Protein AF-A0A7S1LQJ9-F1 (afdb_monomer_lite)

InterPro domains:
  IPR050984 Gfo/Idh/MocA domain-containing protein [PTHR22604] (13-118)

Secondary structure (DSSP, 8-state):
--PPPPSSTT--------SSS-----EEEEETTEEEEEPSSTTS--EEEEEEE-SSS-EEEEEEE-PPPPPPTTPPPPSSTTGGGHHHHHHHHHHHHHTT-SSBTTB-HHHHHHHHTT-

Organism: Alexandrium catenella (NCBI:txid2925)

Foldseek 3Di:
DADPDPPDPPDDDDDDDDPPDDDQQKDWDQDPFFIKIFGHVSVQGQKIWTWGDPDPPDTDIDIGGHDQDDDDPPDDDDPDPNCSVVVVVVVQVVVCVVVVHPAGPVQGPNHVVNVVVVD

pLDDT: mean 91.81, std 10.6, range [45.03, 98.5]

Radius of gyration: 18.04 Å; chains: 1; bounding box: 46×39×47 Å

Structure (mmCIF, N/CA/C/O backbone):
data_AF-A0A7S1LQJ9-F1
#
_entry.id   AF-A0A7S1LQJ9-F1
#
loop_
_atom_site.group_PDB
_atom_site.id
_atom_site.type_symbol
_atom_site.label_atom_id
_atom_site.label_alt_id
_atom_site.label_comp_id
_atom_site.label_asym_id
_atom_site.label_entity_id
_atom_site.label_seq_id
_atom_site.pdbx_PDB_ins_code
_atom_site.Cartn_x
_atom_site.Cartn_y
_atom_site.Cartn_z
_atom_site.occupancy
_atom_site.B_iso_or_equiv
_atom_site.auth_seq_id
_atom_site.auth_comp_id
_atom_site.auth_asym_id
_atom_site.auth_atom_id
_atom_site.pdbx_PDB_model_num
ATOM 1 N N . ALA A 1 1 ? -15.470 -13.389 -12.375 1.00 45.03 1 ALA A N 1
ATOM 2 C CA . ALA A 1 1 ? -16.376 -13.521 -11.221 1.00 45.03 1 ALA A CA 1
ATOM 3 C C . ALA A 1 1 ? -16.146 -12.294 -10.357 1.00 45.03 1 ALA A C 1
ATOM 5 O O . ALA A 1 1 ? -15.005 -12.079 -9.981 1.00 45.03 1 ALA A O 1
ATOM 6 N N . GLY A 1 2 ? -17.163 -11.442 -10.192 1.00 53.00 2 GLY A N 1
ATOM 7 C CA . GLY A 1 2 ? -17.038 -10.174 -9.464 1.00 53.00 2 GLY A CA 1
ATOM 8 C C . GLY A 1 2 ? -16.658 -10.365 -7.995 1.00 53.00 2 GLY A C 1
ATOM 9 O O . GLY A 1 2 ? -16.569 -11.504 -7.527 1.00 53.00 2 GLY A O 1
ATOM 10 N N . PHE A 1 3 ? -16.439 -9.260 -7.274 1.00 51.00 3 PHE A N 1
ATOM 11 C CA . PHE A 1 3 ? -16.143 -9.311 -5.843 1.00 51.00 3 PHE A CA 1
ATOM 12 C C . PHE A 1 3 ? -17.177 -10.199 -5.138 1.00 51.00 3 PHE A C 1
ATOM 14 O O . PHE A 1 3 ? -18.382 -9.985 -5.315 1.00 51.00 3 PHE A O 1
ATOM 21 N N . PRO A 1 4 ? -16.747 -11.215 -4.369 1.00 58.81 4 PRO A N 1
ATOM 22 C CA . PRO A 1 4 ? -17.687 -11.992 -3.584 1.00 58.81 4 PRO A CA 1
ATOM 23 C C . PRO A 1 4 ? -18.442 -11.037 -2.659 1.00 58.81 4 PRO A C 1
ATOM 25 O O . PRO A 1 4 ? -17.859 -10.086 -2.130 1.00 58.81 4 PRO A O 1
ATOM 28 N N . ALA A 1 5 ? -19.739 -11.291 -2.462 1.00 58.84 5 ALA A N 1
ATOM 29 C CA . ALA A 1 5 ? -20.500 -10.579 -1.445 1.00 58.84 5 ALA A CA 1
ATOM 30 C C . ALA A 1 5 ? -19.699 -10.619 -0.130 1.00 58.84 5 ALA A C 1
ATOM 32 O O . ALA A 1 5 ? -19.141 -11.678 0.189 1.00 58.84 5 ALA A O 1
ATOM 33 N N . PRO A 1 6 ? -19.583 -9.495 0.603 1.00 58.31 6 PRO A N 1
ATOM 34 C CA . PRO A 1 6 ? -18.745 -9.444 1.789 1.00 58.31 6 PRO A CA 1
ATOM 35 C C . PRO A 1 6 ? -19.132 -10.592 2.719 1.00 58.31 6 PRO A C 1
ATOM 37 O O . PRO A 1 6 ? -20.290 -10.726 3.112 1.00 58.31 6 PRO A O 1
ATOM 40 N N . ALA A 1 7 ? -18.151 -11.435 3.056 1.00 61.53 7 ALA A N 1
ATOM 41 C CA . ALA A 1 7 ? -18.366 -12.648 3.847 1.00 61.53 7 ALA A CA 1
ATOM 42 C C . ALA A 1 7 ? -18.982 -12.358 5.230 1.00 61.53 7 ALA A C 1
ATOM 44 O O . ALA A 1 7 ? -19.521 -13.256 5.872 1.00 61.53 7 ALA A O 1
ATOM 45 N N . HIS A 1 8 ? -18.927 -11.097 5.673 1.00 63.81 8 HIS A N 1
ATOM 46 C CA . HIS A 1 8 ? -19.592 -10.609 6.867 1.00 63.81 8 HIS A CA 1
ATOM 47 C C . HIS A 1 8 ? -20.495 -9.404 6.558 1.00 63.81 8 HIS A C 1
ATOM 49 O O . HIS A 1 8 ? -20.001 -8.398 6.045 1.00 63.81 8 HIS A O 1
ATOM 55 N N . PRO A 1 9 ? -21.777 -9.432 6.974 1.00 66.25 9 PRO A N 1
ATOM 56 C CA . PRO A 1 9 ? -22.745 -8.358 6.720 1.00 66.25 9 PRO A CA 1
ATOM 57 C C . PRO A 1 9 ? -22.428 -7.027 7.429 1.00 66.25 9 PRO A C 1
ATOM 59 O O . PRO A 1 9 ? -23.146 -6.054 7.238 1.00 66.25 9 PRO A O 1
ATOM 62 N N . GLY A 1 10 ? -21.377 -6.975 8.258 1.00 81.06 10 GLY A N 1
ATOM 63 C CA . GLY A 1 10 ? -20.942 -5.776 8.981 1.00 81.06 10 GLY A CA 1
ATOM 64 C C . GLY A 1 10 ? -19.658 -5.128 8.454 1.00 81.06 10 GLY A C 1
ATOM 65 O O . GLY A 1 10 ? -19.184 -4.176 9.068 1.00 81.06 10 GLY A O 1
ATOM 66 N N . LEU A 1 11 ? -19.059 -5.641 7.372 1.00 87.81 11 LEU A N 1
ATOM 67 C CA . LEU A 1 11 ? -17.878 -5.016 6.771 1.00 87.81 11 LEU A CA 1
ATOM 68 C C . LEU A 1 11 ? -18.287 -3.793 5.948 1.00 87.81 11 LEU A C 1
ATOM 70 O O . LEU A 1 11 ? -19.202 -3.863 5.131 1.00 87.81 11 LEU A O 1
ATOM 74 N N . ALA A 1 12 ? -17.573 -2.688 6.140 1.00 89.88 12 ALA A N 1
ATOM 75 C CA . ALA A 1 12 ? -17.762 -1.456 5.391 1.00 89.88 12 ALA A CA 1
ATOM 76 C C . ALA A 1 12 ? -16.405 -0.830 5.063 1.00 89.88 12 ALA A C 1
ATOM 78 O O . ALA A 1 12 ? -15.443 -0.975 5.819 1.00 89.88 12 ALA A O 1
ATOM 79 N N . ALA A 1 13 ? -16.348 -0.111 3.947 1.00 91.88 13 ALA A N 1
ATOM 80 C CA . ALA A 1 13 ? -15.195 0.673 3.535 1.00 91.88 13 ALA A CA 1
ATOM 81 C C . ALA A 1 13 ? -15.663 2.054 3.068 1.00 91.88 13 ALA A C 1
ATOM 83 O O . ALA A 1 13 ? -16.746 2.197 2.503 1.00 91.88 13 ALA A O 1
ATOM 84 N N . SER A 1 14 ? -14.838 3.070 3.303 1.00 94.19 14 SER A N 1
ATOM 85 C CA . SER A 1 14 ? -15.054 4.431 2.815 1.00 94.19 14 SER A CA 1
ATOM 86 C C . SER A 1 14 ? -13.781 4.927 2.153 1.00 94.19 14 SER A C 1
ATOM 88 O O . SER A 1 14 ? -12.701 4.789 2.729 1.00 94.19 14 SER A O 1
ATOM 90 N N . VAL A 1 15 ? -13.910 5.544 0.982 1.00 94.00 15 VAL A N 1
ATOM 91 C CA . VAL A 1 15 ? -12.787 6.134 0.252 1.00 94.00 15 VAL A CA 1
ATOM 92 C C . VAL A 1 15 ? -13.017 7.633 0.140 1.00 94.00 15 VAL A C 1
ATOM 94 O O . VAL A 1 15 ? -14.071 8.076 -0.310 1.00 94.00 15 VAL A O 1
ATOM 97 N N . LEU A 1 16 ? -12.022 8.417 0.554 1.00 94.94 16 LEU A N 1
ATOM 98 C CA . LEU A 1 16 ? -11.990 9.859 0.341 1.00 94.94 16 LEU A CA 1
ATOM 99 C C . LEU A 1 16 ? -10.912 10.179 -0.691 1.00 94.94 16 LEU A C 1
ATOM 101 O O . LEU A 1 16 ? -9.721 10.024 -0.424 1.00 94.94 16 LEU A O 1
ATOM 105 N N . LEU A 1 17 ? -11.342 10.686 -1.842 1.00 93.75 17 LEU A N 1
ATOM 106 C CA . LEU A 1 17 ? -10.474 11.202 -2.893 1.00 93.75 17 LEU A CA 1
ATOM 107 C C . LEU A 1 17 ? -10.768 12.686 -3.106 1.00 93.75 17 LEU A C 1
ATOM 109 O O . LEU A 1 17 ? -11.922 13.109 -3.143 1.00 93.75 17 LEU A O 1
ATOM 113 N N . THR A 1 18 ? -9.723 13.487 -3.283 1.00 95.44 18 THR A N 1
ATOM 114 C CA . THR A 1 18 ? -9.858 14.884 -3.693 1.00 95.44 18 THR A CA 1
ATOM 115 C C . THR A 1 18 ? -8.620 15.336 -4.450 1.00 95.44 18 THR A C 1
ATOM 117 O O . THR A 1 18 ? -7.500 14.964 -4.115 1.00 95.44 18 THR A O 1
ATOM 120 N N . LEU A 1 19 ? -8.833 16.173 -5.464 1.00 95.94 19 LEU A N 1
ATOM 121 C CA . LEU A 1 19 ? -7.771 16.856 -6.209 1.00 95.94 19 LEU A CA 1
ATOM 122 C C . LEU A 1 19 ? -7.538 18.290 -5.699 1.00 95.94 19 LEU A C 1
ATOM 124 O O . LEU A 1 19 ? -6.807 19.061 -6.315 1.00 95.94 19 LEU A O 1
ATOM 128 N N . ARG A 1 20 ? -8.230 18.694 -4.624 1.00 96.94 20 ARG A N 1
ATOM 129 C CA . ARG A 1 20 ? -8.313 20.092 -4.160 1.00 96.94 20 ARG A CA 1
ATOM 130 C C . ARG A 1 20 ? -7.843 20.307 -2.726 1.00 96.94 20 ARG A C 1
ATOM 132 O O . ARG A 1 20 ? -7.710 21.454 -2.315 1.00 96.94 20 ARG A O 1
ATOM 139 N N . ALA A 1 21 ? -7.602 19.242 -1.972 1.00 95.69 21 ALA A N 1
ATOM 140 C CA . ALA A 1 21 ? -7.097 19.326 -0.609 1.00 95.69 21 ALA A CA 1
ATOM 141 C C . ALA A 1 21 ? -6.056 18.234 -0.352 1.00 95.69 21 ALA A C 1
ATOM 143 O O . ALA A 1 21 ? -6.083 17.179 -0.979 1.00 95.69 21 ALA A O 1
ATOM 144 N N . SER A 1 22 ? -5.144 18.489 0.586 1.00 94.50 22 SER A N 1
ATOM 145 C CA . SER A 1 22 ? -4.236 17.456 1.081 1.00 94.50 22 SER A CA 1
ATOM 146 C C . SER A 1 22 ? -5.006 16.542 2.029 1.00 94.50 22 SER A C 1
ATOM 148 O O . SER A 1 22 ? -5.587 17.009 3.009 1.00 94.50 22 SER A O 1
ATOM 150 N N . THR A 1 23 ? -5.017 15.247 1.737 1.00 95.38 23 THR A N 1
ATOM 151 C CA . THR A 1 23 ? -5.531 14.220 2.647 1.00 95.38 23 THR A CA 1
ATOM 152 C C . THR A 1 23 ? -4.369 13.589 3.415 1.00 95.38 23 THR A C 1
ATOM 154 O O . THR A 1 23 ? -3.215 13.717 2.995 1.00 95.38 23 THR A O 1
ATOM 157 N N . PRO A 1 24 ? -4.621 12.888 4.534 1.00 95.81 24 PRO A N 1
ATOM 158 C CA . PRO A 1 24 ? -3.602 12.052 5.172 1.00 95.81 24 PRO A CA 1
ATOM 159 C C . PRO A 1 24 ? -2.972 11.050 4.196 1.00 95.81 24 PRO A C 1
ATOM 161 O O . PRO A 1 24 ? -1.770 10.814 4.280 1.00 95.81 24 PRO A O 1
ATOM 164 N N . GLU A 1 25 ? -3.758 10.586 3.214 1.00 95.75 25 GLU A N 1
ATOM 165 C CA . GLU A 1 25 ? -3.324 9.683 2.143 1.00 95.75 25 GLU A CA 1
ATOM 166 C C . GLU A 1 25 ? -2.836 8.326 2.677 1.00 95.75 25 GLU A C 1
ATOM 168 O O . GLU A 1 25 ? -1.815 7.785 2.255 1.00 95.75 25 GLU A O 1
ATOM 173 N N . GLU A 1 26 ? -3.582 7.801 3.644 1.00 97.62 26 GLU A N 1
ATOM 174 C CA . GLU A 1 26 ? -3.334 6.535 4.327 1.00 97.62 26 GLU A CA 1
ATOM 175 C C . GLU A 1 26 ? -4.437 5.530 3.980 1.00 97.62 26 GLU A C 1
ATOM 177 O O . GLU A 1 26 ? -5.575 5.918 3.700 1.00 97.62 26 GLU A O 1
ATOM 182 N N . ALA A 1 27 ? -4.123 4.239 4.082 1.00 97.94 27 ALA A N 1
ATOM 183 C CA . ALA A 1 27 ? -5.126 3.177 4.096 1.00 97.94 27 ALA A CA 1
ATOM 184 C C . ALA A 1 27 ? -5.092 2.473 5.455 1.00 97.94 27 ALA A C 1
ATOM 186 O O . ALA A 1 27 ? -4.031 2.059 5.927 1.00 97.94 27 ALA A O 1
ATOM 187 N N . VAL A 1 28 ? -6.252 2.359 6.102 1.00 97.94 28 VAL A N 1
ATOM 188 C CA . VAL A 1 28 ? -6.376 1.799 7.452 1.00 97.94 28 VAL A CA 1
ATOM 189 C C . VAL A 1 28 ? -7.376 0.653 7.432 1.00 97.94 28 VAL A C 1
ATOM 191 O O . VAL A 1 28 ? -8.530 0.838 7.054 1.00 97.94 28 VAL A O 1
ATOM 194 N N . TYR A 1 29 ? -6.932 -0.519 7.873 1.00 97.19 29 TYR A N 1
ATOM 195 C CA . TYR A 1 29 ? -7.751 -1.716 8.004 1.00 97.19 29 TYR A CA 1
ATOM 196 C C . TYR A 1 29 ? -7.908 -2.028 9.485 1.00 97.19 29 TYR A C 1
ATOM 198 O O . TYR A 1 29 ? -6.930 -2.339 10.163 1.00 97.19 29 TYR A O 1
ATOM 206 N N . THR A 1 30 ? -9.135 -1.963 9.989 1.00 95.25 30 THR A N 1
ATOM 207 C CA . THR A 1 30 ? -9.435 -2.249 11.394 1.00 95.25 30 THR A CA 1
ATOM 208 C C . THR A 1 30 ? -10.146 -3.587 11.500 1.00 95.25 30 THR A C 1
ATOM 210 O O . THR A 1 30 ? -11.171 -3.810 10.857 1.00 95.25 30 THR A O 1
ATOM 213 N N . GLY A 1 31 ? -9.603 -4.476 12.324 1.00 92.44 31 GLY A N 1
ATOM 214 C CA . GLY A 1 31 ? -10.163 -5.790 12.607 1.00 92.44 31 GLY A CA 1
ATOM 215 C C . GLY A 1 31 ? -10.375 -6.018 14.100 1.00 92.44 31 GLY A C 1
ATOM 216 O O . GLY A 1 31 ? -10.130 -5.159 14.942 1.00 92.44 31 GLY A O 1
ATOM 217 N N . THR A 1 32 ? -10.805 -7.227 14.451 1.00 92.25 32 THR A N 1
ATOM 218 C CA . THR A 1 32 ? -11.081 -7.610 15.848 1.00 92.25 32 THR A CA 1
ATOM 219 C C . THR A 1 32 ? -9.827 -7.747 16.711 1.00 92.25 32 THR A C 1
ATOM 221 O O . THR A 1 32 ? -9.926 -7.734 17.934 1.00 92.25 32 THR A O 1
ATOM 224 N N . LYS A 1 33 ? -8.653 -7.895 16.088 1.00 94.06 33 LYS A N 1
ATOM 225 C CA . LYS A 1 33 ? -7.364 -8.097 16.768 1.00 94.06 33 LYS A CA 1
ATOM 226 C C . LYS A 1 33 ? -6.463 -6.866 16.749 1.00 94.06 33 LYS A C 1
ATOM 228 O O . LYS A 1 33 ? -5.369 -6.926 17.300 1.00 94.06 33 LYS A O 1
ATOM 233 N N . GLY A 1 34 ? -6.880 -5.786 16.095 1.00 95.31 34 GLY A N 1
ATOM 234 C CA . GLY A 1 34 ? -6.012 -4.639 15.893 1.00 95.31 34 GLY A CA 1
ATOM 235 C C . GLY A 1 34 ? -6.272 -3.886 14.601 1.00 95.31 34 GLY A C 1
ATOM 236 O O . GLY A 1 34 ? -7.294 -4.075 13.938 1.00 95.31 34 GLY A O 1
ATOM 237 N N . THR A 1 35 ? -5.295 -3.065 14.238 1.00 97.06 35 THR A N 1
ATOM 238 C CA . THR A 1 35 ? -5.345 -2.159 13.096 1.00 97.06 35 THR A CA 1
ATOM 239 C C . THR A 1 35 ? -4.069 -2.274 12.273 1.00 97.06 35 THR A C 1
ATOM 241 O O . THR A 1 35 ? -2.964 -2.186 12.805 1.00 97.06 35 THR A O 1
ATOM 244 N N . LEU A 1 36 ? -4.227 -2.417 10.961 1.00 98.19 36 LEU A N 1
ATOM 245 C CA . LEU A 1 36 ? -3.159 -2.306 9.977 1.00 98.19 36 LEU A CA 1
ATOM 246 C C . LEU A 1 36 ? -3.215 -0.914 9.346 1.00 98.19 36 LEU A C 1
ATOM 248 O O . LEU A 1 36 ? -4.255 -0.519 8.819 1.00 98.19 36 LEU A O 1
ATOM 252 N N . ARG A 1 37 ? -2.109 -0.176 9.372 1.00 98.44 37 ARG A N 1
ATOM 253 C CA . ARG A 1 37 ? -1.998 1.148 8.751 1.00 98.44 37 ARG A CA 1
ATOM 254 C C . ARG A 1 37 ? -0.925 1.138 7.676 1.00 98.44 37 ARG A C 1
ATOM 256 O O . ARG A 1 37 ? 0.245 0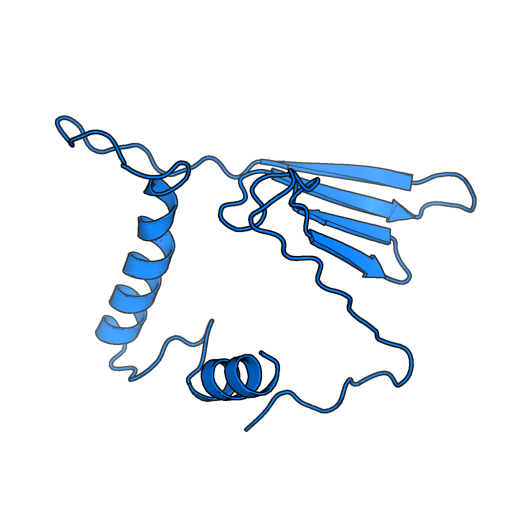.923 7.979 1.00 98.44 37 ARG A O 1
ATOM 263 N N . ILE A 1 38 ? -1.326 1.449 6.452 1.00 98.31 38 ILE A N 1
ATOM 264 C CA . ILE A 1 38 ? -0.436 1.843 5.365 1.00 98.31 38 ILE A CA 1
ATOM 265 C C . ILE A 1 38 ? -0.262 3.358 5.460 1.00 98.31 38 ILE A C 1
ATOM 267 O O . ILE A 1 38 ? -1.245 4.102 5.405 1.00 98.31 38 ILE A O 1
ATOM 271 N N . HIS A 1 39 ? 0.977 3.803 5.661 1.00 97.62 39 HIS A N 1
ATOM 272 C CA . HIS A 1 39 ? 1.292 5.217 5.878 1.00 97.62 39 HIS A CA 1
ATOM 273 C C . HIS A 1 39 ? 1.204 6.041 4.590 1.00 97.62 39 HIS A C 1
ATOM 275 O O . HIS A 1 39 ? 1.037 5.495 3.498 1.00 97.62 39 HIS A O 1
ATOM 281 N N . ARG A 1 40 ? 1.314 7.370 4.746 1.00 95.44 40 ARG A N 1
ATOM 282 C CA . ARG A 1 40 ? 1.215 8.360 3.666 1.00 95.44 40 ARG A CA 1
ATOM 283 C C . ARG A 1 40 ? 2.041 7.983 2.434 1.00 95.44 40 ARG A C 1
ATOM 285 O O . ARG A 1 40 ? 3.147 7.454 2.540 1.00 95.44 40 ARG A O 1
ATOM 292 N N . SER A 1 41 ? 1.471 8.354 1.288 1.00 94.19 41 SER A N 1
ATOM 293 C CA . SER A 1 41 ? 1.730 7.797 -0.034 1.00 94.19 41 SER A CA 1
ATOM 294 C C . SER A 1 41 ? 1.277 6.343 -0.115 1.00 94.19 41 SER A C 1
ATOM 296 O O . SER A 1 41 ? 2.002 5.484 -0.605 1.00 94.19 41 SER A O 1
ATOM 298 N N . ALA A 1 42 ? 0.046 6.070 0.341 1.00 95.50 42 ALA A N 1
ATOM 299 C CA . ALA A 1 42 ? -0.534 4.725 0.363 1.00 95.50 42 ALA A CA 1
ATOM 300 C C . ALA A 1 42 ? -0.663 4.067 -1.025 1.00 95.50 42 ALA A C 1
ATOM 302 O O . ALA A 1 42 ? -0.801 2.850 -1.104 1.00 95.50 42 ALA A O 1
ATOM 303 N N . HIS A 1 43 ? -0.586 4.845 -2.111 1.00 93.62 43 HIS A N 1
ATOM 304 C CA . HIS A 1 43 ? -0.533 4.328 -3.483 1.00 93.62 43 HIS A CA 1
ATOM 305 C C . HIS A 1 43 ? 0.881 3.885 -3.921 1.00 93.62 43 HIS A C 1
ATOM 307 O O . HIS A 1 43 ? 1.016 3.163 -4.903 1.00 93.62 43 HIS A O 1
ATOM 313 N N . THR A 1 44 ? 1.931 4.270 -3.186 1.00 95.75 44 THR A N 1
ATOM 314 C CA . THR A 1 44 ? 3.319 3.791 -3.340 1.00 95.75 44 THR A CA 1
ATOM 315 C C . THR A 1 44 ? 3.967 3.581 -1.960 1.00 95.75 44 THR A C 1
ATOM 317 O O . THR A 1 44 ? 4.911 4.293 -1.597 1.00 95.75 44 THR A O 1
ATOM 320 N N . PRO A 1 45 ? 3.442 2.663 -1.133 1.00 96.31 45 PRO A N 1
ATOM 321 C CA . PRO A 1 45 ? 3.780 2.620 0.280 1.00 96.31 45 PRO A CA 1
ATOM 322 C C . PRO A 1 45 ? 5.169 2.028 0.530 1.00 96.31 45 PRO A C 1
ATOM 324 O O . PRO A 1 45 ? 5.562 1.035 -0.076 1.00 96.31 45 PRO A O 1
ATOM 327 N N . THR A 1 46 ? 5.889 2.609 1.489 1.00 97.19 46 THR A N 1
ATOM 328 C CA . THR A 1 46 ? 7.195 2.117 1.970 1.00 97.19 46 THR A CA 1
ATOM 329 C C . THR A 1 46 ? 7.199 1.807 3.460 1.00 97.19 46 THR A C 1
ATOM 331 O O . THR A 1 46 ? 8.208 1.357 3.995 1.00 97.19 46 THR A O 1
ATOM 334 N N . ARG A 1 47 ? 6.080 2.044 4.149 1.00 97.94 47 ARG A N 1
ATOM 335 C CA . ARG A 1 47 ? 5.947 1.796 5.579 1.00 97.94 47 ARG A CA 1
ATOM 336 C C . ARG A 1 47 ? 4.546 1.340 5.934 1.00 97.94 47 ARG A C 1
ATOM 338 O O . ARG A 1 47 ? 3.553 1.907 5.470 1.00 97.94 47 ARG A O 1
ATOM 345 N N . LEU A 1 48 ? 4.487 0.371 6.834 1.00 98.00 48 LEU A N 1
ATOM 346 C CA . LEU A 1 48 ? 3.260 -0.140 7.417 1.00 98.00 48 LEU A CA 1
ATOM 347 C C . LEU A 1 48 ? 3.431 -0.301 8.931 1.00 98.00 48 LEU A C 1
ATOM 349 O O . LEU A 1 48 ? 4.505 -0.665 9.403 1.00 98.00 48 LEU A O 1
ATOM 353 N N . THR A 1 49 ? 2.367 -0.038 9.687 1.00 98.50 49 THR A N 1
ATOM 354 C CA . THR A 1 49 ? 2.304 -0.335 11.125 1.00 98.50 49 THR A CA 1
ATOM 355 C C . THR A 1 49 ? 1.173 -1.310 11.399 1.00 98.50 49 THR A C 1
ATOM 357 O O . THR A 1 49 ? 0.029 -1.066 11.010 1.00 98.50 49 THR A O 1
ATOM 360 N N . LEU A 1 50 ? 1.488 -2.396 12.097 1.00 98.19 50 LEU A N 1
ATOM 361 C CA . LEU A 1 50 ? 0.520 -3.304 12.689 1.00 98.19 50 LEU A CA 1
ATOM 362 C C .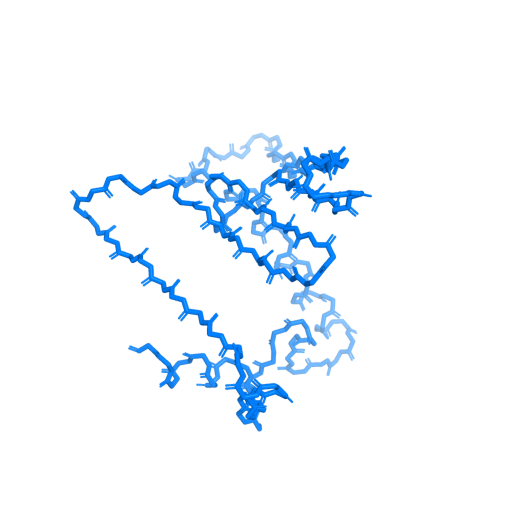 LEU A 1 50 ? 0.396 -2.972 14.177 1.00 98.19 50 LEU A C 1
ATOM 364 O O . LEU A 1 50 ? 1.342 -3.148 14.936 1.00 98.19 50 LEU A O 1
ATOM 368 N N . SER A 1 51 ? -0.775 -2.503 14.591 1.00 97.88 51 SER A N 1
ATOM 369 C CA . SER A 1 51 ? -1.126 -2.330 16.000 1.00 97.88 51 SER A CA 1
ATOM 370 C C . SER A 1 51 ? -2.001 -3.503 16.426 1.00 97.88 51 SER A C 1
ATOM 372 O O . SER A 1 51 ? -3.104 -3.656 15.905 1.00 97.88 51 SER A O 1
ATOM 374 N N . ALA A 1 52 ? -1.521 -4.353 17.332 1.00 97.31 52 ALA A N 1
ATOM 375 C CA . ALA A 1 52 ? -2.255 -5.515 17.832 1.00 97.31 52 ALA A CA 1
ATOM 376 C C . ALA A 1 52 ? -2.794 -5.246 19.241 1.00 97.31 52 ALA A C 1
ATOM 378 O O . ALA A 1 52 ? -2.049 -4.821 20.124 1.00 97.31 52 ALA A O 1
ATOM 379 N N . PHE A 1 53 ? -4.083 -5.502 19.465 1.00 95.31 53 PHE A N 1
ATOM 380 C CA . PHE A 1 53 ? -4.728 -5.285 20.760 1.00 95.31 53 PHE A CA 1
ATOM 381 C C . PHE A 1 53 ? -4.228 -6.293 21.799 1.00 95.31 53 PHE A C 1
ATOM 383 O O . PHE A 1 53 ? -4.283 -7.502 21.578 1.00 95.31 53 PHE A O 1
ATOM 390 N N . GLN A 1 54 ? -3.793 -5.789 22.951 1.00 93.06 54 GLN A N 1
ATOM 391 C CA . GLN A 1 54 ? -3.380 -6.595 24.106 1.00 93.06 54 GLN A CA 1
ATOM 392 C C . GLN A 1 54 ? -4.342 -6.440 25.289 1.00 93.06 54 GLN A C 1
ATOM 394 O O . GLN A 1 54 ? -4.478 -7.339 26.115 1.00 93.06 54 GLN A O 1
ATOM 399 N N . GLY A 1 55 ? -5.080 -5.331 25.336 1.00 89.25 55 GLY A N 1
ATOM 400 C CA . GLY A 1 55 ? -6.101 -5.071 26.339 1.00 89.25 55 GLY A CA 1
ATOM 401 C C . GLY A 1 55 ? -6.994 -3.903 25.939 1.00 89.25 55 GLY A C 1
ATOM 402 O O . GLY A 1 55 ? -6.915 -3.382 24.830 1.00 89.25 55 GLY A O 1
ATOM 403 N N . ARG A 1 56 ? -7.851 -3.453 26.861 1.00 84.56 56 ARG A N 1
ATOM 404 C CA . ARG A 1 56 ? -8.798 -2.353 26.596 1.00 84.56 56 ARG A CA 1
ATOM 405 C C . ARG A 1 56 ? -8.111 -1.012 26.303 1.00 84.56 56 ARG A C 1
ATOM 407 O O . ARG A 1 56 ? -8.712 -0.150 25.673 1.00 84.56 56 ARG A O 1
ATOM 414 N N . THR A 1 57 ? -6.887 -0.835 26.786 1.00 89.50 57 THR A N 1
ATOM 415 C CA . THR A 1 57 ? -6.105 0.404 26.667 1.00 89.50 57 THR A CA 1
ATOM 416 C C . THR A 1 57 ? -4.681 0.156 26.176 1.00 89.50 57 THR A C 1
ATOM 418 O O . THR A 1 57 ? -3.880 1.083 26.175 1.00 89.50 57 THR A O 1
ATOM 421 N N . GLU A 1 58 ? -4.346 -1.082 25.805 1.00 92.81 58 GLU A N 1
ATOM 422 C CA . GLU A 1 58 ? -2.982 -1.488 25.468 1.00 92.81 58 GLU A CA 1
ATOM 423 C C . GLU A 1 58 ? -2.946 -2.162 24.099 1.00 92.81 58 GLU A C 1
ATOM 425 O O . GLU A 1 58 ? -3.773 -3.025 23.780 1.00 92.81 58 GLU A O 1
ATOM 430 N N . SER A 1 59 ? -1.960 -1.765 23.302 1.00 93.69 59 SER A N 1
ATOM 431 C CA . SER A 1 59 ? -1.656 -2.352 22.007 1.00 93.69 59 SER A CA 1
ATOM 432 C C . SER A 1 59 ? -0.150 -2.402 21.803 1.00 93.69 59 SER A C 1
ATOM 434 O O . SER A 1 59 ? 0.538 -1.431 22.111 1.00 93.69 59 SER A O 1
ATOM 436 N N . SER A 1 60 ? 0.351 -3.492 21.229 1.00 97.00 60 SER A N 1
ATOM 437 C CA . SER A 1 60 ? 1.717 -3.538 20.704 1.00 97.00 60 SER A CA 1
ATOM 438 C C . SER A 1 60 ? 1.757 -3.006 19.284 1.00 97.00 60 SER A C 1
ATOM 440 O O . SER A 1 60 ? 0.834 -3.261 18.511 1.00 97.00 60 SER A O 1
ATOM 442 N N . GLU A 1 61 ? 2.851 -2.348 18.923 1.00 97.44 61 GLU A N 1
ATOM 443 C CA . GLU A 1 61 ? 3.101 -1.894 17.560 1.00 97.44 61 GLU A CA 1
ATOM 444 C C . GLU A 1 61 ? 4.279 -2.643 16.947 1.00 97.44 61 GLU A C 1
ATOM 446 O O . GLU A 1 61 ? 5.336 -2.786 17.562 1.00 97.44 61 GLU A O 1
ATOM 451 N N . GLU A 1 62 ? 4.098 -3.083 15.710 1.00 98.12 62 GLU A N 1
ATOM 452 C CA . GLU A 1 62 ? 5.160 -3.583 14.851 1.00 98.12 62 GLU A CA 1
ATOM 453 C C . GLU A 1 62 ? 5.215 -2.711 13.596 1.00 98.12 62 GLU A C 1
ATOM 455 O O . GLU A 1 62 ? 4.192 -2.447 12.957 1.00 98.12 62 GLU A O 1
ATOM 460 N N . VAL A 1 63 ? 6.409 -2.221 13.264 1.00 98.25 63 VAL A N 1
ATOM 461 C CA . VAL A 1 63 ? 6.640 -1.345 12.112 1.00 98.25 63 VAL A CA 1
ATOM 462 C C . VAL A 1 63 ? 7.440 -2.105 11.070 1.00 98.25 63 VAL A C 1
ATOM 464 O O . VAL A 1 63 ? 8.485 -2.677 11.369 1.00 98.25 63 VAL A O 1
ATOM 467 N N . PHE A 1 64 ? 6.952 -2.063 9.837 1.00 98.12 64 PHE A N 1
ATOM 468 C CA . PHE A 1 64 ? 7.579 -2.682 8.683 1.00 98.12 64 PHE A CA 1
ATOM 469 C C . PHE A 1 64 ? 7.988 -1.593 7.702 1.00 98.12 64 PHE A C 1
ATOM 471 O O . PHE A 1 64 ? 7.148 -0.808 7.253 1.00 98.12 64 PHE A O 1
ATOM 478 N N . ASP A 1 65 ? 9.272 -1.565 7.360 1.00 97.56 65 ASP A N 1
ATOM 479 C CA . ASP A 1 65 ? 9.828 -0.684 6.340 1.00 97.56 65 ASP A CA 1
ATOM 480 C C . ASP A 1 65 ? 10.148 -1.489 5.072 1.00 97.56 65 ASP A C 1
ATOM 482 O O . ASP A 1 65 ? 10.828 -2.515 5.107 1.00 97.56 65 ASP A O 1
ATOM 486 N N . PHE A 1 66 ? 9.669 -0.990 3.937 1.00 95.50 66 PHE A N 1
ATOM 487 C CA . PHE A 1 66 ? 9.829 -1.560 2.605 1.00 95.50 66 PHE A CA 1
ATOM 488 C C . PHE A 1 66 ? 10.547 -0.533 1.724 1.00 95.50 66 PHE A C 1
ATOM 490 O O . PHE A 1 66 ? 9.902 0.334 1.126 1.00 95.50 66 PHE A O 1
ATOM 497 N N . PRO A 1 67 ? 11.890 -0.563 1.667 1.00 94.25 67 PRO A N 1
ATOM 498 C CA . PRO A 1 67 ? 12.637 0.402 0.879 1.00 94.25 67 PRO A CA 1
ATOM 499 C C . PRO A 1 67 ? 12.338 0.228 -0.611 1.00 94.25 67 PRO A C 1
ATOM 501 O O . PRO A 1 67 ? 12.252 -0.892 -1.121 1.00 94.25 67 PRO A O 1
ATOM 504 N N . LEU A 1 68 ? 12.228 1.353 -1.318 1.00 94.62 68 LEU A N 1
ATOM 505 C CA . LEU A 1 68 ? 12.074 1.350 -2.768 1.00 94.62 68 LEU A CA 1
ATOM 506 C C . LEU A 1 68 ? 13.308 0.742 -3.452 1.00 94.62 68 LEU A C 1
ATOM 508 O O . LEU A 1 68 ? 14.424 0.848 -2.930 1.00 94.62 68 LEU A O 1
ATOM 512 N N . PRO A 1 69 ? 13.146 0.160 -4.653 1.00 94.00 69 PRO A N 1
ATOM 513 C CA . PRO A 1 69 ? 14.277 -0.296 -5.442 1.00 94.00 69 PRO A CA 1
ATOM 514 C C . PRO A 1 69 ? 15.230 0.864 -5.762 1.00 94.00 69 PRO A C 1
ATOM 516 O O . PRO A 1 69 ? 14.785 2.005 -5.918 1.00 94.00 69 PRO A O 1
ATOM 519 N N . PRO A 1 70 ? 16.536 0.598 -5.910 1.00 92.31 70 PRO A N 1
ATOM 520 C CA . PRO A 1 70 ? 17.477 1.635 -6.299 1.00 92.31 70 PRO A CA 1
ATOM 521 C C . PRO A 1 70 ? 17.179 2.133 -7.717 1.00 92.31 70 PRO A C 1
ATOM 523 O O . PRO A 1 70 ? 16.843 1.355 -8.613 1.00 92.31 70 PRO A O 1
ATOM 526 N N . THR A 1 71 ? 17.362 3.434 -7.939 1.00 90.00 71 THR A N 1
ATOM 527 C CA . THR A 1 71 ? 17.357 4.002 -9.290 1.00 90.00 71 THR A CA 1
ATOM 528 C C . THR A 1 71 ? 18.610 3.527 -10.042 1.00 90.00 71 THR A C 1
ATOM 530 O O . THR A 1 71 ? 19.711 3.646 -9.495 1.00 90.00 71 THR A O 1
ATOM 533 N N . PRO A 1 72 ? 18.490 3.005 -11.279 1.00 87.62 72 PRO A N 1
ATOM 534 C CA . PRO A 1 72 ? 19.649 2.598 -12.069 1.00 87.62 72 PRO A CA 1
ATOM 535 C C . PRO A 1 72 ? 20.643 3.744 -12.291 1.00 87.62 72 PRO A C 1
ATOM 537 O O . PRO A 1 72 ? 20.253 4.898 -12.481 1.00 87.62 72 PRO A O 1
ATOM 540 N N . ALA A 1 73 ? 21.937 3.424 -12.302 1.00 91.19 73 ALA A N 1
ATOM 541 C CA . ALA A 1 73 ? 22.981 4.412 -12.549 1.00 91.19 73 ALA A CA 1
ATOM 542 C C . ALA A 1 73 ? 22.810 5.053 -13.938 1.00 91.19 73 ALA A C 1
ATOM 544 O O . ALA A 1 73 ? 22.631 4.354 -14.934 1.00 91.19 73 ALA A O 1
ATOM 545 N N . GLY A 1 74 ? 22.862 6.385 -13.996 1.00 91.19 74 GLY A N 1
ATOM 546 C CA . GLY A 1 74 ? 22.685 7.145 -15.237 1.00 91.19 74 GLY A CA 1
ATOM 547 C C . GLY A 1 74 ? 21.236 7.267 -15.722 1.00 91.19 74 GLY A C 1
ATOM 548 O O . GLY A 1 74 ? 21.012 7.852 -16.779 1.00 91.19 74 GLY A O 1
ATOM 549 N N . ALA A 1 75 ? 20.251 6.753 -14.975 1.00 88.25 75 ALA A N 1
ATOM 550 C CA . ALA A 1 75 ? 18.847 6.975 -15.298 1.00 88.25 75 ALA A CA 1
ATOM 551 C C . ALA A 1 75 ? 18.459 8.447 -15.098 1.00 88.25 75 ALA A C 1
ATOM 553 O O . ALA A 1 75 ? 18.936 9.121 -14.181 1.00 88.25 75 ALA A O 1
ATOM 554 N N . ALA A 1 76 ? 17.553 8.929 -15.949 1.00 91.56 76 ALA A N 1
ATOM 555 C CA . ALA A 1 76 ? 16.907 10.215 -15.739 1.00 91.56 76 ALA A CA 1
ATOM 556 C C . ALA A 1 76 ? 16.096 10.207 -14.424 1.00 91.56 76 ALA A C 1
ATOM 558 O O . ALA A 1 76 ? 15.647 9.141 -13.985 1.00 91.56 76 ALA A O 1
ATOM 559 N N . PRO A 1 77 ? 15.879 11.376 -13.794 1.00 91.56 77 PRO A N 1
ATOM 560 C CA . PRO A 1 77 ? 14.995 11.480 -12.640 1.00 91.56 77 PRO A CA 1
ATOM 561 C C . PRO A 1 77 ? 13.580 10.986 -12.959 1.00 91.56 77 PRO A C 1
ATOM 563 O O . PRO A 1 77 ? 13.064 11.196 -14.057 1.00 91.56 77 PRO A O 1
ATOM 566 N N . TRP A 1 78 ? 12.935 10.362 -11.976 1.00 92.31 78 TRP A N 1
ATOM 567 C CA . TRP A 1 78 ? 11.531 9.977 -12.083 1.00 92.31 78 TRP A CA 1
ATOM 568 C C . TRP A 1 78 ? 10.625 11.207 -12.032 1.00 92.31 78 TRP A C 1
ATOM 570 O O . TRP A 1 78 ? 10.836 12.100 -11.214 1.00 92.31 78 TRP A O 1
ATOM 580 N N . ASN A 1 79 ? 9.582 11.223 -12.865 1.00 95.75 79 ASN A N 1
ATOM 581 C CA . ASN A 1 79 ? 8.599 12.311 -12.879 1.00 95.75 79 ASN A CA 1
ATOM 582 C C . ASN A 1 79 ? 7.707 12.313 -11.628 1.00 95.75 79 ASN A C 1
ATOM 584 O O . ASN A 1 79 ? 7.302 13.376 -11.166 1.00 95.75 79 ASN A O 1
ATOM 588 N N . TYR A 1 80 ? 7.407 11.129 -11.085 1.00 95.06 80 TYR A N 1
ATOM 589 C CA . TYR A 1 80 ? 6.527 10.960 -9.930 1.00 95.06 80 TYR A CA 1
ATOM 590 C C . TYR A 1 80 ? 7.270 10.278 -8.772 1.00 95.06 80 TYR A C 1
ATOM 592 O O . TYR A 1 80 ? 7.994 9.299 -9.011 1.00 95.06 80 TYR A O 1
ATOM 600 N N . PRO A 1 81 ? 7.101 10.749 -7.522 1.00 93.06 81 PRO A N 1
ATOM 601 C CA . PRO A 1 81 ? 7.634 10.071 -6.343 1.00 93.06 81 PRO A CA 1
ATOM 602 C C . PRO A 1 81 ? 7.203 8.600 -6.290 1.00 93.06 81 PRO A C 1
ATOM 604 O O . PRO A 1 81 ? 6.103 8.260 -6.709 1.00 93.06 81 PRO A O 1
ATOM 607 N N . GLY A 1 82 ? 8.080 7.717 -5.811 1.00 94.19 82 GLY A N 1
ATOM 608 C CA . GLY A 1 82 ? 7.765 6.291 -5.671 1.00 94.19 82 GLY A CA 1
ATOM 609 C C . GLY A 1 82 ? 7.810 5.469 -6.965 1.00 94.19 82 GLY A C 1
ATOM 610 O O . GLY A 1 82 ? 7.698 4.247 -6.892 1.00 94.19 82 GLY A O 1
ATOM 611 N N . SER A 1 83 ? 8.045 6.080 -8.136 1.00 95.06 83 SER A N 1
ATOM 612 C CA . SER A 1 83 ? 8.041 5.376 -9.437 1.00 95.06 83 SER A CA 1
ATOM 613 C C . SER A 1 83 ? 9.069 4.244 -9.553 1.00 95.06 83 SER A C 1
ATOM 615 O O . SER A 1 83 ? 8.906 3.360 -10.390 1.00 95.06 83 SER A O 1
ATOM 617 N N . GLN A 1 84 ? 10.099 4.205 -8.699 1.00 95.19 84 GLN A N 1
ATOM 618 C CA . GLN A 1 84 ? 10.989 3.042 -8.592 1.00 95.19 84 GLN A CA 1
ATOM 619 C C . GLN A 1 84 ? 10.205 1.744 -8.328 1.00 95.19 84 GLN A C 1
ATOM 621 O O . GLN A 1 84 ? 10.612 0.670 -8.773 1.00 95.19 84 GLN A O 1
ATOM 626 N N . GLY A 1 85 ? 9.073 1.843 -7.622 1.00 95.44 85 GLY A N 1
ATOM 627 C CA . GLY A 1 85 ? 8.184 0.732 -7.301 1.00 95.44 85 GLY A CA 1
ATOM 628 C C . GLY A 1 85 ? 7.500 0.095 -8.514 1.00 95.44 85 GLY A C 1
ATOM 629 O O . GLY A 1 85 ? 7.132 -1.073 -8.435 1.00 95.44 85 GLY A O 1
ATOM 630 N N . LEU A 1 86 ? 7.423 0.777 -9.666 1.00 95.06 86 LEU A N 1
ATOM 631 C CA . LEU A 1 86 ? 6.891 0.192 -10.912 1.00 95.06 86 LEU A CA 1
ATOM 632 C C . LEU A 1 86 ? 7.692 -1.044 -11.365 1.00 95.06 86 LEU A C 1
ATOM 634 O O . LEU A 1 86 ? 7.213 -1.896 -12.111 1.00 95.06 86 LEU A O 1
ATOM 638 N N . LEU A 1 87 ? 8.920 -1.202 -10.864 1.00 95.00 87 LEU A N 1
ATOM 639 C CA . LEU A 1 87 ? 9.700 -2.419 -11.048 1.00 95.00 87 LEU A CA 1
ATOM 640 C C . LEU A 1 87 ? 8.983 -3.675 -10.518 1.00 95.00 87 LEU A C 1
ATOM 642 O O . LEU A 1 87 ? 9.185 -4.760 -11.065 1.00 95.00 87 LEU A O 1
ATOM 646 N N . TYR A 1 88 ? 8.184 -3.560 -9.454 1.00 95.38 88 TYR A N 1
ATOM 647 C CA . TYR A 1 88 ? 7.483 -4.697 -8.856 1.00 95.38 88 TYR A CA 1
ATOM 648 C C . TYR A 1 88 ? 6.399 -5.243 -9.792 1.00 95.38 88 TYR A C 1
ATOM 650 O O . TYR A 1 88 ? 6.411 -6.438 -10.092 1.00 95.38 88 TYR A O 1
ATOM 658 N N . GLU A 1 89 ? 5.540 -4.379 -10.339 1.00 96.12 89 GLU A N 1
ATOM 659 C CA . GLU A 1 89 ? 4.515 -4.791 -11.309 1.00 96.12 89 GLU A CA 1
ATOM 660 C C . GLU A 1 89 ? 5.137 -5.293 -12.621 1.00 96.12 89 GLU A C 1
ATOM 662 O O . GLU A 1 89 ? 4.726 -6.330 -13.144 1.00 96.12 89 GLU A O 1
ATOM 667 N N . ALA A 1 90 ? 6.215 -4.660 -13.103 1.00 96.06 90 ALA A N 1
ATOM 668 C CA . ALA A 1 90 ? 6.932 -5.127 -14.289 1.00 96.06 90 ALA A CA 1
ATOM 669 C C . ALA A 1 90 ? 7.498 -6.546 -14.093 1.00 96.06 90 ALA A C 1
ATOM 671 O O . ALA A 1 90 ? 7.455 -7.381 -15.002 1.00 96.06 90 ALA A O 1
ATOM 672 N N . ARG A 1 91 ? 8.005 -6.854 -12.889 1.00 96.19 91 ARG A N 1
ATOM 673 C CA . ARG A 1 91 ? 8.474 -8.201 -12.528 1.00 96.19 91 ARG A CA 1
ATOM 674 C C . ARG A 1 91 ? 7.332 -9.209 -12.447 1.00 96.19 91 ARG A C 1
ATOM 676 O O . ARG A 1 91 ? 7.531 -10.331 -12.915 1.00 96.19 91 ARG A O 1
ATOM 683 N N . ALA A 1 92 ? 6.180 -8.824 -11.897 1.00 97.00 92 ALA A N 1
ATOM 684 C CA . ALA A 1 92 ? 4.995 -9.679 -11.822 1.00 97.00 92 ALA A CA 1
ATOM 685 C C . ALA A 1 92 ? 4.510 -10.075 -13.227 1.00 97.00 92 ALA A C 1
ATOM 687 O O . ALA A 1 92 ? 4.398 -11.265 -13.526 1.00 97.00 92 ALA A 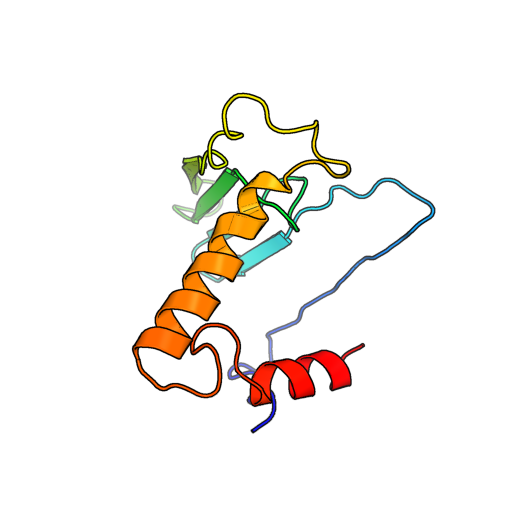O 1
ATOM 688 N N . VAL A 1 93 ? 4.374 -9.100 -14.135 1.00 97.88 93 VAL A N 1
ATOM 689 C CA . VAL A 1 93 ? 4.019 -9.346 -15.545 1.00 97.88 93 VAL A CA 1
ATOM 690 C C . VAL A 1 93 ? 5.046 -10.255 -16.218 1.00 97.88 93 VAL A C 1
ATOM 692 O O . VAL A 1 93 ? 4.693 -11.262 -16.833 1.00 97.88 93 VAL A O 1
ATOM 695 N N . ALA A 1 94 ? 6.339 -9.956 -16.068 1.00 98.00 94 ALA A N 1
ATOM 696 C CA . ALA A 1 94 ? 7.389 -10.779 -16.659 1.00 98.00 94 ALA A CA 1
ATOM 697 C C . ALA A 1 94 ? 7.372 -12.224 -16.121 1.00 98.00 94 ALA A C 1
ATOM 699 O O . ALA A 1 94 ? 7.668 -13.161 -16.863 1.00 98.00 94 ALA A O 1
ATOM 700 N N . ALA A 1 95 ? 7.035 -12.427 -14.843 1.00 97.50 95 ALA A N 1
ATOM 701 C CA . ALA A 1 95 ? 6.894 -13.753 -14.246 1.00 97.50 95 ALA A CA 1
ATOM 702 C C . ALA A 1 95 ? 5.678 -14.513 -14.794 1.00 97.50 95 ALA A C 1
ATOM 704 O O . ALA A 1 95 ? 5.817 -15.686 -15.145 1.00 97.50 95 ALA A O 1
ATOM 705 N N . ALA A 1 96 ? 4.528 -13.849 -14.929 1.00 98.00 96 ALA A N 1
ATOM 706 C CA . ALA A 1 96 ? 3.323 -14.429 -15.519 1.00 98.00 96 ALA A CA 1
ATOM 707 C C . ALA A 1 96 ? 3.565 -14.877 -16.971 1.00 98.00 96 ALA A C 1
ATOM 709 O O . ALA A 1 96 ? 3.293 -16.027 -17.322 1.00 98.00 96 ALA A O 1
ATOM 710 N N . LEU A 1 97 ? 4.191 -14.019 -17.786 1.00 98.44 97 LEU A N 1
ATOM 711 C CA . LEU A 1 97 ? 4.529 -14.333 -19.177 1.00 98.44 97 LEU A CA 1
ATOM 712 C C . LEU A 1 97 ? 5.490 -15.522 -19.293 1.00 98.44 97 LEU A C 1
ATOM 714 O O . LEU A 1 97 ? 5.269 -16.411 -20.113 1.00 98.44 97 LEU A O 1
ATOM 718 N N . ARG A 1 98 ? 6.527 -15.595 -18.442 1.00 98.50 98 ARG A N 1
ATOM 719 C CA . ARG A 1 98 ? 7.448 -16.749 -18.409 1.00 98.50 98 ARG A CA 1
ATOM 720 C C . ARG A 1 98 ? 6.746 -18.063 -18.065 1.00 98.50 98 ARG A C 1
ATOM 722 O O . ARG A 1 98 ? 7.197 -19.117 -18.499 1.00 98.50 98 ARG A O 1
ATOM 729 N N . ARG A 1 99 ? 5.657 -18.004 -17.296 1.00 98.25 99 ARG A N 1
ATOM 730 C CA . ARG A 1 99 ? 4.812 -19.155 -16.944 1.00 98.25 99 ARG A CA 1
ATOM 731 C C . ARG A 1 99 ? 3.752 -19.471 -18.010 1.00 98.25 99 ARG A C 1
ATOM 733 O O . ARG A 1 99 ? 3.001 -20.423 -17.834 1.00 98.25 99 ARG A O 1
ATOM 740 N N . GLY A 1 100 ? 3.672 -18.697 -19.097 1.00 98.25 100 GLY A N 1
ATOM 741 C CA . GLY A 1 100 ? 2.648 -18.857 -20.134 1.00 98.25 100 GLY A CA 1
ATOM 742 C C . GLY A 1 100 ? 1.242 -18.439 -19.689 1.00 98.25 100 GLY A C 1
ATOM 743 O O . GLY A 1 100 ? 0.259 -18.855 -20.303 1.00 98.25 100 GLY A O 1
ATOM 744 N N . LEU A 1 101 ? 1.133 -17.643 -18.622 1.00 98.31 101 LEU A N 1
ATOM 745 C CA . LEU A 1 101 ? -0.144 -17.126 -18.138 1.00 98.31 101 LEU A CA 1
ATOM 746 C C . LEU A 1 101 ? -0.627 -15.956 -19.001 1.00 98.31 101 LEU A C 1
ATOM 748 O O . LEU A 1 101 ? 0.159 -15.268 -19.653 1.00 98.31 101 LEU A O 1
ATOM 752 N N . ARG A 1 102 ? -1.943 -15.729 -18.982 1.00 97.38 102 ARG A N 1
ATOM 753 C CA . ARG A 1 102 ? -2.610 -14.631 -19.703 1.00 97.38 102 ARG A CA 1
ATOM 754 C C . ARG A 1 102 ? -3.053 -13.485 -18.792 1.00 97.38 102 ARG A C 1
ATOM 756 O O . ARG A 1 102 ? -3.590 -12.507 -19.291 1.00 97.38 102 ARG A O 1
ATOM 763 N N . GLU A 1 103 ? -2.834 -13.620 -17.490 1.00 96.94 103 GLU A N 1
ATOM 764 C CA . GLU A 1 103 ? -3.109 -12.613 -16.466 1.00 96.94 103 GLU A CA 1
ATOM 765 C C . GLU A 1 103 ? -2.186 -12.818 -15.258 1.00 96.94 103 GLU A C 1
ATOM 767 O O . GLU A 1 103 ? -1.547 -13.869 -15.133 1.00 96.94 103 GLU A O 1
ATOM 772 N N . CYS A 1 104 ? -2.100 -11.807 -14.393 1.00 96.88 104 CYS A N 1
ATOM 773 C CA . CYS A 1 104 ? -1.378 -11.887 -13.126 1.00 96.88 104 CYS A CA 1
ATOM 774 C C . CYS A 1 104 ? -2.303 -12.448 -12.038 1.00 96.88 104 CYS A C 1
ATOM 776 O O . CYS A 1 104 ? -3.427 -11.984 -11.886 1.00 96.88 104 CYS A O 1
ATOM 778 N N . GLU A 1 105 ? -1.822 -13.416 -11.256 1.00 93.12 105 GLU A N 1
ATOM 779 C CA . GLU A 1 105 ? -2.608 -14.028 -10.170 1.00 93.12 105 GLU A CA 1
ATOM 780 C C . GLU A 1 105 ? -2.898 -13.044 -9.023 1.00 93.12 105 GLU A C 1
ATOM 782 O O . GLU A 1 105 ? -3.932 -13.165 -8.380 1.00 93.12 105 GLU A O 1
ATOM 787 N N . ASP A 1 106 ? -2.022 -12.055 -8.805 1.00 92.50 106 ASP A N 1
ATOM 788 C CA . ASP A 1 106 ? -2.184 -11.021 -7.769 1.00 92.50 106 ASP A CA 1
ATOM 789 C C . ASP A 1 106 ? -3.211 -9.931 -8.142 1.00 92.50 106 ASP A C 1
ATOM 791 O O . ASP A 1 106 ? -3.598 -9.134 -7.289 1.00 92.50 106 ASP A O 1
ATOM 795 N N . TRP A 1 107 ? -3.602 -9.846 -9.421 1.00 94.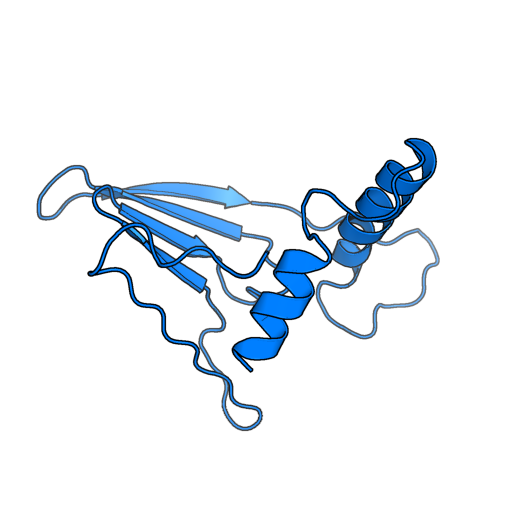94 107 TRP A N 1
ATOM 796 C CA . TRP A 1 107 ? -4.602 -8.896 -9.917 1.00 94.94 107 TRP A CA 1
ATOM 797 C 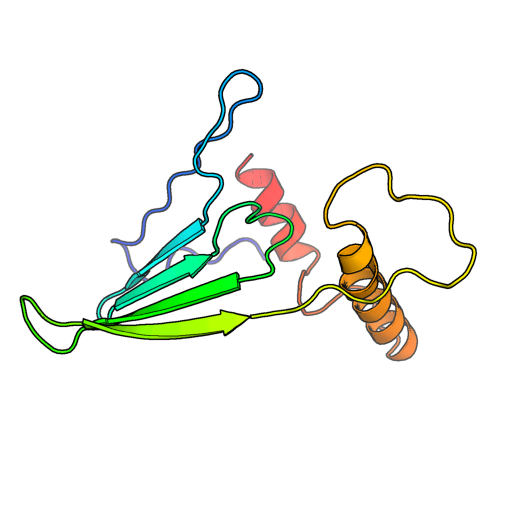C . TRP A 1 107 ? -5.236 -9.415 -11.211 1.00 94.94 107 TRP A C 1
ATOM 799 O O . TRP A 1 107 ? -4.755 -9.174 -12.325 1.00 94.94 107 TRP A O 1
ATOM 809 N N . THR A 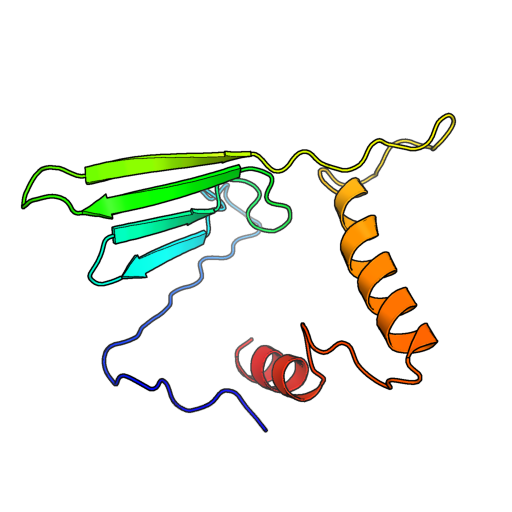1 108 ? -6.316 -10.167 -11.054 1.00 96.19 108 THR A N 1
ATOM 810 C CA . THR A 1 108 ? -6.988 -10.869 -12.149 1.00 96.19 108 THR A CA 1
ATOM 811 C C . THR A 1 108 ? -7.831 -9.931 -13.019 1.00 96.19 108 THR A C 1
ATOM 813 O O . THR A 1 108 ? -8.225 -8.825 -12.626 1.00 96.19 108 THR A O 1
ATOM 816 N N . HIS A 1 109 ? -8.203 -10.394 -14.214 1.00 95.81 109 HIS A N 1
ATOM 817 C CA . HIS A 1 109 ? -9.181 -9.694 -15.054 1.00 95.81 109 HIS A CA 1
ATOM 818 C C . HIS A 1 109 ? -10.529 -9.535 -14.344 1.00 95.81 109 HIS A C 1
ATOM 820 O O . HIS A 1 109 ? -11.210 -8.522 -14.493 1.00 95.81 109 HIS A O 1
ATOM 826 N N . ALA A 1 110 ? -10.916 -10.543 -13.562 1.00 95.12 110 ALA A N 1
ATOM 827 C CA . ALA A 1 110 ? -12.153 -10.533 -12.803 1.00 95.12 110 ALA A CA 1
ATOM 828 C C . ALA A 1 110 ? -12.157 -9.440 -11.721 1.00 95.12 110 ALA A C 1
ATOM 830 O O . ALA A 1 110 ? -13.137 -8.703 -11.623 1.00 95.12 110 ALA A O 1
ATOM 831 N N . GLU A 1 111 ? -11.064 -9.297 -10.966 1.00 93.50 111 GLU A N 1
ATOM 832 C CA . GLU A 1 111 ? -10.889 -8.220 -9.978 1.00 93.50 111 GLU A CA 1
ATOM 833 C C . GLU A 1 111 ? -10.822 -6.843 -10.635 1.00 93.50 111 GLU A C 1
ATOM 835 O O . GLU A 1 111 ? -11.399 -5.887 -10.116 1.00 93.50 111 GLU A O 1
ATOM 840 N N . SER A 1 112 ? -10.191 -6.741 -11.809 1.00 94.62 112 SER A N 1
ATOM 841 C CA . SER A 1 112 ? -10.162 -5.499 -12.589 1.00 94.62 112 SER A CA 1
ATOM 842 C C . SER A 1 112 ? -11.574 -5.026 -12.945 1.00 94.62 112 SER A C 1
ATOM 844 O O . SER A 1 112 ? -11.916 -3.876 -12.682 1.00 94.62 112 SER A O 1
ATOM 846 N N . ILE A 1 113 ? -12.411 -5.918 -13.491 1.00 95.69 113 ILE A N 1
ATOM 847 C CA . ILE A 1 113 ? -13.807 -5.608 -13.842 1.00 95.69 113 ILE A CA 1
ATOM 848 C C . ILE A 1 113 ? -14.600 -5.234 -12.589 1.00 95.69 113 ILE A C 1
ATOM 850 O O . ILE A 1 113 ? -15.256 -4.200 -12.566 1.00 95.69 113 ILE A O 1
ATOM 854 N N . ALA A 1 114 ? -14.491 -6.034 -11.528 1.00 91.56 114 ALA A N 1
ATOM 855 C CA . ALA A 1 114 ? -15.224 -5.789 -10.293 1.00 91.56 114 ALA A CA 1
ATOM 856 C C . ALA A 1 114 ? -14.839 -4.453 -9.636 1.00 91.56 114 ALA A C 1
ATOM 858 O O . ALA A 1 114 ? -15.683 -3.777 -9.058 1.00 91.56 114 ALA A O 1
ATOM 859 N N . THR A 1 115 ? -13.568 -4.057 -9.735 1.00 91.25 115 THR A N 1
ATOM 860 C CA . THR A 1 115 ? -13.095 -2.754 -9.249 1.00 91.25 115 THR A CA 1
ATOM 861 C C . THR A 1 115 ? -13.687 -1.628 -10.080 1.00 91.25 115 THR A C 1
ATOM 863 O O . THR A 1 115 ? -14.183 -0.667 -9.505 1.00 91.25 115 THR A O 1
ATOM 866 N N . MET A 1 116 ? -13.699 -1.763 -11.410 1.00 92.88 116 MET A N 1
ATOM 867 C CA . MET A 1 116 ? -14.301 -0.774 -12.311 1.00 92.88 116 MET A CA 1
ATOM 868 C C . MET A 1 116 ? -15.813 -0.619 -12.119 1.00 92.88 116 MET A C 1
ATOM 870 O O . MET A 1 116 ? -16.344 0.436 -12.423 1.00 92.88 116 MET A O 1
ATOM 874 N N . GLU A 1 117 ? -16.517 -1.632 -11.617 1.00 93.25 117 GLU A N 1
ATOM 875 C CA . GLU A 1 117 ? -17.949 -1.525 -11.301 1.00 93.25 117 GLU A CA 1
ATOM 876 C C . GLU A 1 117 ? -18.232 -0.691 -10.034 1.00 93.25 117 GLU A C 1
ATOM 878 O O . GLU A 1 117 ? -19.369 -0.269 -9.825 1.00 93.25 117 GLU A O 1
ATOM 883 N N . LEU A 1 118 ? -17.224 -0.454 -9.183 1.00 86.62 118 LEU A N 1
ATOM 884 C CA . LEU A 1 118 ? -17.351 0.321 -7.941 1.00 86.62 118 LEU A CA 1
ATOM 885 C C . LEU A 1 118 ? -17.031 1.819 -8.102 1.00 86.62 118 LEU A C 1
ATOM 887 O O . LEU A 1 118 ? -17.374 2.593 -7.203 1.00 86.62 118 LEU A O 1
ATOM 891 N N . VAL A 1 119 ? -16.358 2.218 -9.188 1.00 75.06 119 VAL A N 1
ATOM 892 C CA . VAL A 1 119 ? -15.923 3.602 -9.483 1.00 75.06 119 VAL A CA 1
ATOM 893 C C . VAL A 1 119 ? -16.634 4.180 -10.695 1.00 75.06 119 VAL A C 1
ATOM 895 O O . VAL A 1 119 ? -16.957 5.387 -10.630 1.00 75.06 119 VAL A O 1
#

Sequence (119 aa):
AGFPAPAHPGLAASVLLTLRASTPEEAVYTGTKGTLRIHRSAHTPTRLTLSAFQGRTESSEEVFDFPLPPTPAGAAPWNYPGSQGLLYEARAVAAALRRGLRECEDWTHAESIATMELV